Protein AF-C3XSK9-F1 (afdb_monomer)

InterPro domains:
  IPR001258 NHL repeat [PF01436] (42-67)
  IPR001258 NHL repeat [PS51125] (1-25)
  IPR001258 NHL repeat [PS51125] (29-72)
  IPR011042 Six-bladed beta-propeller, TolB-like [G3DSA:2.120.10.30] (1-115)
  IPR050952 Tripartite Motif and NHL Repeat Containing E3 Ligases [PTHR24104] (4-106)

Structure (mmCIF, N/CA/C/O backbone):
data_AF-C3XSK9-F1
#
_entry.id   AF-C3XSK9-F1
#
loop_
_atom_site.group_PDB
_atom_site.id
_atom_site.type_symbol
_atom_site.label_atom_id
_atom_site.label_alt_id
_atom_site.label_comp_id
_atom_site.label_asym_id
_atom_site.label_entity_id
_atom_site.label_seq_id
_atom_site.pdbx_PDB_ins_code
_atom_site.Cartn_x
_atom_site.Cartn_y
_atom_site.Cartn_z
_atom_site.occupancy
_atom_site.B_iso_or_equiv
_atom_site.auth_seq_id
_atom_site.auth_comp_id
_atom_site.auth_asym_id
_atom_site.auth_atom_id
_atom_site.pdbx_PDB_model_num
ATOM 1 N N . VAL A 1 1 ? -8.599 4.812 -1.682 1.00 94.75 1 VAL A N 1
ATOM 2 C CA . VAL A 1 1 ? -9.180 4.858 -0.316 1.00 94.75 1 VAL A CA 1
ATOM 3 C C . VAL A 1 1 ? -9.719 3.478 0.003 1.00 94.75 1 VAL A C 1
ATOM 5 O O . VAL A 1 1 ? -10.195 2.828 -0.916 1.00 94.75 1 VAL A O 1
ATOM 8 N N . SER A 1 2 ? -9.626 3.028 1.250 1.00 96.25 2 SER A N 1
ATOM 9 C CA . SER A 1 2 ? -10.206 1.763 1.722 1.00 96.25 2 SER A CA 1
ATOM 10 C C . SER A 1 2 ? -10.726 1.941 3.142 1.00 96.25 2 SER A C 1
ATOM 12 O O . SER A 1 2 ? -10.288 2.854 3.838 1.00 96.25 2 SER A O 1
ATOM 14 N N . SER A 1 3 ? -11.611 1.059 3.591 1.00 95.31 3 SER A N 1
ATOM 15 C CA . SER A 1 3 ? -12.042 0.985 4.987 1.00 95.31 3 SER A CA 1
ATOM 16 C C . SER A 1 3 ? -12.094 -0.459 5.476 1.00 95.31 3 SER A C 1
ATOM 18 O O . SER A 1 3 ? -12.137 -1.379 4.660 1.00 95.31 3 SER A O 1
ATOM 20 N N . ASP A 1 4 ? -12.100 -0.659 6.791 1.00 92.44 4 ASP A N 1
ATOM 21 C CA . ASP A 1 4 ? -12.345 -1.964 7.413 1.00 92.44 4 ASP A CA 1
ATOM 22 C C . ASP A 1 4 ? -13.612 -1.970 8.289 1.00 92.44 4 ASP A C 1
ATOM 24 O O . ASP A 1 4 ? -14.270 -0.945 8.475 1.00 92.44 4 ASP A O 1
ATOM 28 N N . ALA A 1 5 ? -13.967 -3.140 8.831 1.00 90.44 5 ALA A N 1
ATOM 29 C CA . ALA A 1 5 ? -15.160 -3.322 9.662 1.00 90.44 5 ALA A CA 1
ATOM 30 C C . ALA A 1 5 ? -15.096 -2.598 11.021 1.00 90.44 5 ALA A C 1
ATOM 32 O O . ALA A 1 5 ? -16.126 -2.442 11.671 1.00 90.44 5 ALA A O 1
ATOM 33 N N . SER A 1 6 ? -13.910 -2.151 11.452 1.00 91.88 6 SER A N 1
ATOM 34 C CA . SER A 1 6 ? -13.739 -1.361 12.678 1.00 91.88 6 SER A CA 1
ATOM 35 C C . SER A 1 6 ? -13.977 0.137 12.460 1.00 91.88 6 SER A C 1
ATOM 37 O O . SER A 1 6 ? -13.940 0.905 13.416 1.00 91.88 6 SER A O 1
ATOM 39 N N . GLY A 1 7 ? -14.226 0.558 11.214 1.00 93.19 7 GLY A N 1
ATOM 40 C CA . GLY A 1 7 ? -14.428 1.961 10.857 1.00 93.19 7 GLY A CA 1
ATOM 41 C C . GLY A 1 7 ? -13.131 2.720 10.585 1.00 93.19 7 GLY A C 1
ATOM 42 O O . GLY A 1 7 ? -13.174 3.936 10.414 1.00 93.19 7 GLY A O 1
ATOM 43 N N . ARG A 1 8 ? -11.978 2.038 10.504 1.00 95.69 8 ARG A N 1
ATOM 44 C CA . ARG A 1 8 ? -10.729 2.678 10.072 1.00 95.69 8 ARG A CA 1
ATOM 45 C C . ARG A 1 8 ? -10.780 2.963 8.576 1.00 95.69 8 ARG A C 1
ATOM 47 O O . ARG A 1 8 ? -11.194 2.111 7.792 1.00 95.69 8 ARG A O 1
ATOM 54 N N . ILE A 1 9 ? -10.308 4.141 8.180 1.00 97.62 9 ILE A N 1
ATOM 55 C CA . ILE A 1 9 ? -10.289 4.636 6.800 1.00 97.62 9 ILE A CA 1
ATOM 56 C C . ILE A 1 9 ? -8.837 4.878 6.382 1.00 97.62 9 ILE A C 1
ATOM 58 O O . ILE A 1 9 ? -8.133 5.672 6.998 1.00 97.62 9 ILE A O 1
ATOM 62 N N . LEU A 1 10 ? -8.388 4.229 5.309 1.00 98.06 10 LEU A N 1
ATOM 63 C CA . LEU A 1 10 ? -7.070 4.414 4.703 1.00 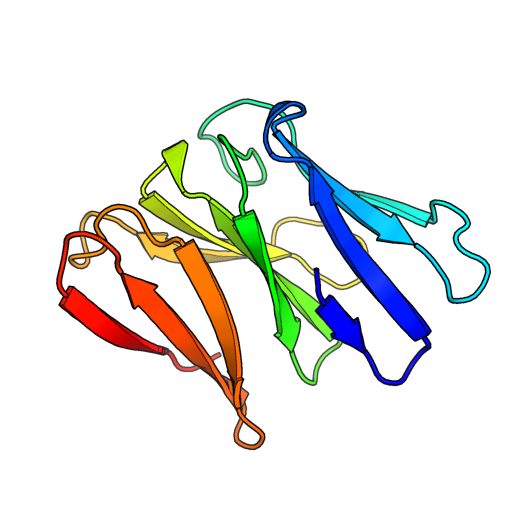98.06 10 LEU A CA 1
ATOM 64 C C . LEU A 1 10 ? -7.177 5.332 3.489 1.00 98.06 10 LEU A C 1
ATOM 66 O O . LEU A 1 10 ? -7.859 5.018 2.510 1.00 98.06 10 LEU A O 1
ATOM 70 N N . VAL A 1 11 ? -6.427 6.427 3.502 1.00 98.06 11 VAL A N 1
ATOM 71 C CA . VAL A 1 11 ? -6.331 7.375 2.391 1.00 98.06 11 VAL A CA 1
ATOM 72 C C . VAL A 1 11 ? -4.891 7.471 1.919 1.00 98.06 11 VAL A C 1
ATOM 74 O O . VAL A 1 11 ? -4.015 7.945 2.636 1.00 98.06 11 VAL A O 1
ATOM 77 N N . SER A 1 12 ? -4.648 7.045 0.684 1.00 97.69 12 SER A N 1
ATOM 78 C CA . SER A 1 12 ? -3.409 7.316 -0.038 1.00 97.69 12 SER A CA 1
ATOM 79 C C . SER A 1 12 ? -3.299 8.808 -0.349 1.00 97.69 12 SER A C 1
ATOM 81 O O . SER A 1 12 ? -4.143 9.365 -1.053 1.00 97.69 12 SER A O 1
ATOM 83 N N . ASP A 1 13 ? -2.248 9.447 0.142 1.00 97.62 13 ASP A N 1
ATOM 84 C CA . ASP A 1 13 ? -1.926 10.838 -0.141 1.00 97.62 13 ASP A CA 1
ATOM 85 C C . ASP A 1 13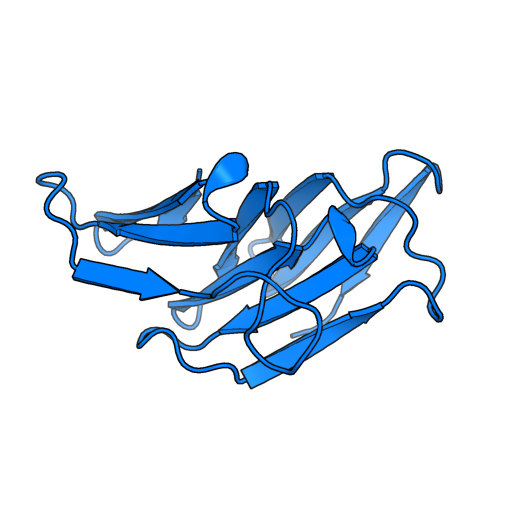 ? -0.723 10.869 -1.091 1.00 97.62 13 ASP A C 1
ATOM 87 O O . ASP A 1 13 ? 0.444 10.869 -0.684 1.00 97.62 13 ASP A O 1
ATOM 91 N N . LEU A 1 14 ? -1.041 10.789 -2.386 1.00 96.44 14 LEU A N 1
ATOM 92 C CA . LEU A 1 14 ? -0.091 10.507 -3.460 1.00 96.44 14 LEU A CA 1
ATOM 93 C C . LEU A 1 14 ? 1.078 11.496 -3.480 1.00 96.44 14 LEU A C 1
ATOM 95 O O . LEU A 1 14 ? 2.236 11.078 -3.498 1.00 96.44 14 LEU A O 1
ATOM 99 N N . SER A 1 15 ? 0.788 12.796 -3.443 1.00 96.06 15 SER A N 1
ATOM 100 C CA . SER A 1 15 ? 1.811 13.847 -3.523 1.00 96.06 15 SER A CA 1
ATOM 101 C C . SER A 1 15 ? 2.598 14.014 -2.224 1.00 96.06 15 SER A C 1
ATOM 103 O O . SER A 1 15 ? 3.714 14.519 -2.252 1.00 96.06 15 SER A O 1
ATOM 105 N N . ASN A 1 16 ? 2.046 13.572 -1.090 1.00 97.81 16 ASN A N 1
ATOM 106 C CA . ASN A 1 16 ? 2.741 13.594 0.199 1.00 97.81 16 ASN A CA 1
ATOM 107 C C . ASN A 1 16 ? 3.494 12.291 0.499 1.00 97.81 16 ASN A C 1
ATOM 109 O O . ASN A 1 16 ? 4.080 12.163 1.578 1.00 97.81 16 ASN A O 1
ATOM 113 N N . HIS A 1 17 ? 3.502 11.339 -0.443 1.00 98.19 17 HIS A N 1
ATOM 114 C CA . HIS A 1 17 ? 4.227 10.075 -0.336 1.00 98.19 17 HIS A CA 1
ATOM 115 C C . HIS A 1 17 ? 3.871 9.293 0.937 1.00 98.19 17 HIS A C 1
ATOM 117 O O . HIS A 1 17 ? 4.744 8.722 1.594 1.00 98.19 17 HIS A O 1
ATOM 123 N N . CYS A 1 18 ? 2.593 9.310 1.324 1.00 98.50 18 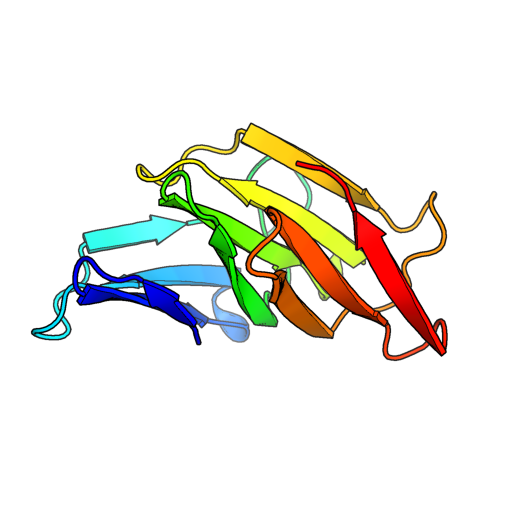CYS A N 1
ATOM 124 C CA . CYS A 1 18 ? 2.144 8.670 2.555 1.00 98.50 18 CYS A CA 1
ATOM 125 C C . CYS A 1 18 ? 0.728 8.100 2.449 1.00 98.50 18 CYS A C 1
ATOM 127 O O . CYS A 1 18 ? -0.026 8.413 1.530 1.00 98.50 18 CYS A O 1
ATOM 129 N N . VAL A 1 19 ? 0.351 7.287 3.431 1.00 98.56 19 VAL A N 1
ATOM 130 C CA . VAL A 1 19 ? -1.032 6.864 3.678 1.00 98.56 19 VAL A CA 1
ATOM 131 C C . VAL A 1 19 ? -1.467 7.427 5.026 1.00 98.56 19 VAL A C 1
ATOM 133 O O . VAL A 1 19 ? -0.724 7.357 6.003 1.00 98.56 19 VAL A O 1
ATOM 136 N N . LYS A 1 20 ? -2.656 8.017 5.080 1.00 98.38 20 LYS A N 1
ATOM 137 C CA . LYS A 1 20 ? -3.305 8.493 6.303 1.00 98.38 20 LYS A CA 1
ATOM 138 C C . LYS A 1 20 ? -4.329 7.458 6.742 1.00 98.38 20 LYS A C 1
ATOM 140 O O . LYS A 1 20 ? -5.127 7.018 5.919 1.00 98.38 20 LYS A O 1
ATOM 145 N N . VAL A 1 21 ? -4.310 7.090 8.016 1.00 98.06 21 VAL A N 1
ATOM 146 C CA . VAL A 1 21 ? -5.331 6.235 8.624 1.00 98.06 21 VAL A CA 1
ATOM 147 C C . VAL A 1 21 ? -6.164 7.096 9.556 1.00 98.06 21 VAL A C 1
ATOM 149 O O . VAL A 1 21 ? -5.616 7.792 10.412 1.00 98.06 21 VAL A O 1
ATOM 152 N N . MET A 1 22 ? -7.474 7.070 9.364 1.00 98.19 22 MET A N 1
ATOM 153 C CA . MET A 1 22 ? -8.446 7.850 10.122 1.00 98.19 22 MET A CA 1
ATOM 154 C C . MET A 1 22 ? -9.463 6.929 10.791 1.00 98.19 22 MET A C 1
ATOM 156 O O . MET A 1 22 ? -9.617 5.782 10.371 1.00 98.19 22 MET A O 1
ATOM 160 N N . ASP A 1 23 ? -10.135 7.421 11.824 1.00 96.56 23 ASP A N 1
ATOM 161 C CA . ASP A 1 23 ? -11.327 6.774 12.379 1.00 96.56 23 ASP A CA 1
ATOM 162 C C . ASP A 1 23 ? -12.604 7.167 11.610 1.00 96.56 23 ASP A C 1
ATOM 164 O O . ASP A 1 23 ? -12.557 7.910 10.623 1.00 96.56 23 ASP A O 1
ATOM 168 N N . SER A 1 24 ? -13.751 6.652 12.057 1.00 95.19 24 SER A N 1
ATOM 169 C CA . SER A 1 24 ? -15.064 6.911 11.455 1.00 95.19 24 SER A CA 1
ATOM 170 C C . SER A 1 24 ? -15.535 8.360 11.585 1.00 95.19 24 SER A C 1
ATOM 172 O O . SER A 1 24 ? -16.420 8.773 10.839 1.00 95.19 24 SER A O 1
ATOM 174 N N . ASP A 1 25 ? -14.932 9.126 12.495 1.00 96.56 25 ASP A N 1
ATOM 175 C CA . ASP A 1 25 ? -15.198 10.550 12.702 1.00 96.56 25 ASP A CA 1
ATOM 176 C C . ASP A 1 25 ? -14.203 11.431 11.919 1.00 96.56 25 ASP A C 1
ATOM 178 O O . ASP A 1 25 ? -14.174 12.651 12.082 1.00 96.56 25 ASP A O 1
ATOM 182 N N . TYR A 1 26 ? -13.408 10.821 11.029 1.00 94.94 26 TYR A N 1
ATOM 183 C CA . TYR A 1 26 ? -12.387 11.453 10.190 1.00 94.94 26 TYR A CA 1
ATOM 184 C C . TYR A 1 26 ? -11.203 12.056 10.960 1.00 94.94 26 TYR A C 1
ATOM 186 O O . TYR A 1 26 ? -10.445 12.855 10.398 1.00 94.94 26 TYR A O 1
ATOM 194 N N . ASN A 1 27 ? -10.979 11.659 12.216 1.00 97.50 27 ASN A N 1
ATOM 195 C CA . ASN A 1 27 ? -9.783 12.079 12.939 1.00 97.50 27 ASN A CA 1
ATOM 196 C C . ASN A 1 27 ? -8.575 11.265 12.473 1.00 97.50 27 ASN A C 1
ATOM 198 O O . ASN A 1 27 ? -8.645 10.044 12.324 1.00 97.50 27 ASN A O 1
ATOM 202 N N . LEU A 1 28 ? -7.439 11.936 12.263 1.00 97.69 28 LEU A N 1
ATOM 203 C CA . LEU A 1 28 ? -6.187 11.280 11.887 1.00 97.69 28 LEU A CA 1
ATOM 204 C C . LEU A 1 28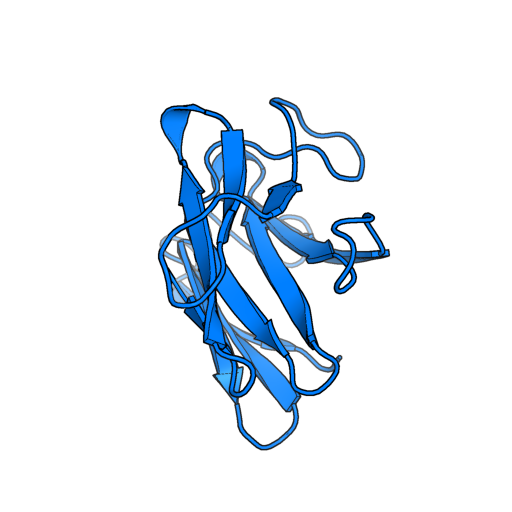 ? -5.626 10.485 13.071 1.00 97.69 28 LEU A C 1
ATOM 206 O O . LEU A 1 28 ? -5.252 11.065 14.085 1.00 97.69 28 LEU A O 1
ATOM 210 N N . GLN A 1 29 ? -5.498 9.173 12.889 1.00 97.44 29 GLN A N 1
ATOM 211 C CA . GLN A 1 29 ? -4.949 8.255 13.884 1.00 97.44 29 GLN A CA 1
ATOM 212 C C . GLN A 1 29 ? -3.449 8.027 13.664 1.00 97.44 29 GLN A C 1
ATOM 214 O O . GLN A 1 29 ? -2.659 8.115 14.601 1.00 97.44 29 GLN A O 1
ATOM 219 N N . LEU A 1 30 ? -3.027 7.771 12.418 1.00 96.06 30 LEU A N 1
ATOM 220 C CA . LEU A 1 30 ? -1.607 7.603 12.082 1.00 96.06 30 LEU A CA 1
ATOM 221 C C . LEU A 1 30 ? -1.293 7.937 10.616 1.00 96.06 30 LEU A C 1
ATOM 223 O O . LEU A 1 30 ? -2.165 7.946 9.743 1.00 96.06 30 LEU A O 1
ATOM 227 N N . LYS A 1 31 ? -0.011 8.204 10.348 1.00 98.06 31 LYS A N 1
ATOM 228 C CA . LYS A 1 31 ? 0.554 8.426 9.010 1.00 98.06 31 LYS A CA 1
ATOM 229 C C . LYS A 1 31 ? 1.616 7.365 8.731 1.00 98.06 31 LYS A C 1
ATOM 231 O O . LYS A 1 31 ? 2.566 7.231 9.493 1.00 98.06 31 LYS A O 1
ATOM 236 N N . ILE A 1 32 ? 1.482 6.675 7.605 1.00 97.94 32 ILE A N 1
ATOM 237 C CA . ILE A 1 32 ? 2.405 5.639 7.140 1.00 97.94 32 ILE A CA 1
ATOM 238 C C . ILE A 1 32 ? 3.224 6.180 5.980 1.00 97.94 32 ILE A C 1
ATOM 240 O O . ILE A 1 32 ? 2.678 6.731 5.022 1.00 97.94 32 ILE A O 1
ATOM 244 N N . GLY A 1 33 ? 4.530 5.952 6.040 1.00 97.06 33 GLY A N 1
ATOM 245 C CA . GLY A 1 33 ? 5.443 6.241 4.949 1.00 97.06 33 GLY A CA 1
ATOM 246 C C . GLY A 1 33 ? 5.955 7.678 4.899 1.00 97.06 33 GLY A C 1
ATOM 247 O O . GLY A 1 33 ? 5.399 8.630 5.452 1.00 97.06 33 GLY A O 1
ATOM 248 N N . SER A 1 34 ? 7.088 7.789 4.222 1.00 97.75 34 SER A N 1
ATOM 249 C CA . SER A 1 34 ? 7.766 9.023 3.840 1.00 97.75 34 SER A CA 1
ATOM 250 C C . SER A 1 34 ? 8.365 8.820 2.455 1.00 97.75 34 SER A C 1
ATOM 252 O O . SER A 1 34 ? 8.537 7.677 2.023 1.00 97.75 34 SER A O 1
ATOM 254 N N . GLN A 1 35 ? 8.696 9.911 1.769 1.00 98.56 35 GLN A N 1
ATOM 255 C CA . GLN A 1 35 ? 9.266 9.831 0.432 1.00 98.56 35 GLN A CA 1
ATOM 256 C C . GLN A 1 35 ? 10.558 9.001 0.412 1.00 98.56 35 GLN A C 1
ATOM 258 O O . GLN A 1 35 ? 11.483 9.244 1.189 1.00 98.56 35 GLN A O 1
ATOM 263 N N . GLY A 1 36 ? 10.631 8.042 -0.510 1.00 98.38 36 GLY A N 1
ATOM 264 C CA . GLY A 1 36 ? 11.845 7.282 -0.786 1.00 98.38 36 GLY A CA 1
ATOM 265 C C . GLY A 1 36 ? 11.560 5.862 -1.257 1.00 98.38 36 GLY A C 1
ATOM 266 O O . GLY A 1 36 ? 10.450 5.533 -1.666 1.00 98.38 36 GLY A O 1
ATOM 267 N N . SER A 1 37 ? 12.588 5.020 -1.210 1.00 98.00 37 SER A N 1
ATOM 268 C CA . SER A 1 37 ? 12.554 3.645 -1.725 1.00 98.00 37 SER A CA 1
ATOM 269 C C . SER A 1 37 ? 13.044 2.598 -0.722 1.00 98.00 37 SER A C 1
ATOM 271 O O . SER A 1 37 ? 13.050 1.404 -1.026 1.00 98.00 37 SER A O 1
ATOM 273 N N . ARG A 1 38 ? 13.416 2.998 0.501 1.00 98.12 38 ARG A N 1
ATOM 274 C CA . ARG A 1 38 ? 13.788 2.055 1.568 1.00 98.12 38 ARG A CA 1
ATOM 275 C C . ARG A 1 38 ? 12.557 1.322 2.118 1.00 98.12 38 ARG A C 1
ATOM 277 O O . ARG A 1 38 ? 11.422 1.602 1.723 1.00 98.12 38 ARG A O 1
ATOM 284 N N . ALA A 1 39 ? 12.790 0.367 3.017 1.00 97.19 39 ALA A N 1
ATOM 285 C CA . ALA A 1 39 ? 11.734 -0.325 3.753 1.00 97.19 39 ALA A CA 1
ATOM 286 C C . ALA A 1 39 ? 10.817 0.686 4.461 1.00 97.19 39 ALA A C 1
ATOM 288 O O . ALA A 1 39 ? 11.295 1.624 5.098 1.00 97.19 39 ALA A O 1
ATOM 289 N N . GLY A 1 40 ? 9.506 0.529 4.285 1.00 96.75 40 GLY A N 1
ATOM 290 C CA . GLY A 1 40 ? 8.492 1.430 4.838 1.00 96.75 40 GLY A CA 1
ATOM 291 C C . GLY A 1 40 ? 8.395 2.824 4.201 1.00 96.75 40 GLY A C 1
ATOM 292 O O . GLY A 1 40 ? 7.461 3.555 4.518 1.00 96.75 40 GLY A O 1
ATOM 293 N N . GLN A 1 41 ? 9.302 3.208 3.295 1.00 98.62 41 GLN A N 1
ATOM 294 C CA . GLN A 1 41 ? 9.163 4.433 2.500 1.00 98.62 41 GLN A CA 1
ATOM 295 C C . GLN A 1 41 ? 8.241 4.203 1.300 1.00 98.62 41 GLN A C 1
ATOM 297 O O . GLN A 1 41 ? 8.112 3.081 0.812 1.00 98.62 41 GLN A O 1
ATOM 302 N N . LEU A 1 42 ? 7.612 5.269 0.816 1.00 98.62 42 LEU A N 1
ATOM 303 C CA . LEU A 1 42 ? 6.661 5.235 -0.289 1.00 98.62 42 LEU A CA 1
ATOM 304 C C . LEU A 1 42 ? 7.041 6.271 -1.347 1.00 98.62 42 LEU A C 1
ATOM 306 O O . LEU A 1 42 ? 7.628 7.311 -1.046 1.00 98.62 42 LEU A O 1
ATOM 310 N N . GLN A 1 43 ? 6.661 6.012 -2.595 1.00 98.31 43 GLN A N 1
ATOM 311 C CA . GLN A 1 43 ? 6.802 6.947 -3.699 1.00 98.31 43 GLN A CA 1
ATOM 312 C C . GLN A 1 43 ? 5.506 6.974 -4.514 1.00 98.31 43 GLN A C 1
ATOM 314 O O . GLN A 1 43 ? 5.214 6.050 -5.265 1.00 98.31 43 GLN A O 1
ATOM 319 N N . TYR A 1 44 ? 4.733 8.058 -4.399 1.00 97.62 44 TYR A N 1
ATOM 320 C CA . TYR A 1 44 ? 3.439 8.209 -5.074 1.00 97.62 44 TYR A CA 1
ATOM 321 C C . TYR A 1 44 ? 2.468 7.040 -4.804 1.00 97.62 44 TYR A C 1
ATOM 323 O O . TYR A 1 44 ? 2.064 6.366 -5.752 1.00 97.62 44 TYR A O 1
ATOM 331 N N . PRO A 1 45 ? 2.110 6.750 -3.537 1.00 98.06 45 PRO A N 1
ATOM 332 C CA . PRO A 1 45 ? 1.178 5.670 -3.234 1.00 98.06 45 PRO A CA 1
ATOM 333 C C . PRO A 1 45 ? -0.222 5.963 -3.795 1.00 98.06 45 PRO A C 1
ATOM 335 O O . PRO A 1 45 ? -0.650 7.118 -3.829 1.00 98.06 45 PRO A O 1
ATOM 338 N N . CYS A 1 46 ? -0.949 4.922 -4.205 1.00 95.62 46 CYS A N 1
ATOM 339 C CA . CYS A 1 46 ? -2.280 5.047 -4.819 1.00 95.62 46 CYS A CA 1
ATOM 340 C C . CYS A 1 46 ? -3.278 4.008 -4.283 1.00 95.62 46 CYS A C 1
ATOM 342 O O . CYS A 1 46 ? -4.111 4.335 -3.442 1.00 95.62 46 CYS A O 1
ATOM 344 N N . GLY A 1 47 ? -3.200 2.758 -4.733 1.00 96.94 47 GLY A N 1
ATOM 345 C CA . GLY A 1 47 ? -4.034 1.665 -4.240 1.00 96.94 47 GLY A CA 1
ATOM 346 C C . GLY A 1 47 ? -3.763 1.356 -2.773 1.00 96.94 47 GLY A C 1
ATOM 347 O O . GLY A 1 47 ? -2.607 1.237 -2.362 1.00 96.94 47 GLY A O 1
ATOM 348 N N . VAL A 1 48 ? -4.825 1.197 -1.986 1.00 98.06 48 VAL A N 1
ATOM 349 C CA . VAL A 1 48 ? -4.741 0.771 -0.584 1.00 98.06 48 VAL A CA 1
ATOM 350 C C . VAL A 1 48 ? -5.858 -0.213 -0.269 1.00 98.06 48 VAL A C 1
ATOM 352 O O . VAL A 1 48 ? -6.974 -0.026 -0.739 1.00 98.06 48 VAL A O 1
ATOM 355 N N . ALA A 1 49 ? -5.574 -1.214 0.559 1.00 97.25 49 ALA A N 1
ATOM 356 C CA . ALA A 1 49 ? -6.567 -2.147 1.086 1.00 97.25 49 ALA A CA 1
ATOM 357 C C . ALA A 1 49 ? -6.230 -2.548 2.527 1.00 97.25 49 ALA A C 1
ATOM 359 O O . ALA A 1 49 ? -5.095 -2.375 2.977 1.00 97.25 49 ALA A O 1
ATOM 360 N N . VAL A 1 50 ? -7.210 -3.099 3.241 1.00 96.62 50 VAL A N 1
ATOM 361 C CA . VAL A 1 50 ? -7.014 -3.703 4.565 1.00 96.62 50 VAL A CA 1
ATOM 362 C C . VAL A 1 50 ? -7.288 -5.197 4.455 1.00 96.62 50 VAL A C 1
ATOM 364 O O . VAL A 1 50 ? -8.306 -5.598 3.888 1.00 96.62 50 VAL A O 1
ATOM 367 N N . ASP A 1 51 ? -6.373 -6.028 4.949 1.00 94.31 51 ASP A N 1
ATOM 368 C CA . ASP A 1 51 ? -6.590 -7.472 4.996 1.00 94.31 51 ASP A CA 1
ATOM 369 C C . ASP A 1 51 ? -7.431 -7.892 6.216 1.00 94.31 51 ASP A C 1
ATOM 371 O O . ASP A 1 51 ? -7.813 -7.082 7.060 1.00 94.31 51 ASP A O 1
ATOM 375 N N . HIS A 1 52 ? -7.750 -9.182 6.317 1.00 92.31 52 HIS A N 1
ATOM 376 C CA . HIS A 1 52 ? -8.627 -9.696 7.378 1.00 92.31 52 HIS A CA 1
ATOM 377 C C . HIS A 1 52 ? -7.952 -9.727 8.759 1.00 92.31 52 HIS A C 1
ATOM 379 O O . HIS A 1 52 ? -8.631 -9.907 9.765 1.00 92.31 52 HIS A O 1
ATOM 385 N N . GLN A 1 53 ? -6.629 -9.549 8.812 1.00 92.88 53 GLN A N 1
ATOM 386 C CA . GLN A 1 53 ? -5.854 -9.416 10.046 1.00 92.88 53 GLN A CA 1
ATOM 387 C C . GLN A 1 53 ? -5.673 -7.941 10.443 1.00 92.88 53 GLN A C 1
ATOM 389 O O . GLN A 1 53 ? -5.071 -7.646 11.472 1.00 92.88 53 GLN A O 1
ATOM 394 N N . GLY A 1 54 ? -6.206 -7.006 9.649 1.00 94.94 54 GLY A N 1
ATOM 395 C CA . GLY A 1 54 ? -6.093 -5.574 9.889 1.00 94.94 54 GLY A CA 1
ATOM 396 C C . GLY A 1 54 ? -4.780 -4.963 9.400 1.00 94.94 54 GLY A C 1
ATOM 397 O O . GLY A 1 54 ? -4.523 -3.804 9.742 1.00 94.94 54 GLY A O 1
ATOM 398 N N . ASN A 1 55 ? -3.981 -5.700 8.617 1.00 96.94 55 ASN A N 1
ATOM 399 C CA . ASN A 1 55 ? -2.782 -5.181 7.965 1.00 96.94 55 ASN A CA 1
ATOM 400 C C . ASN A 1 55 ? -3.164 -4.283 6.789 1.00 96.94 55 ASN A C 1
ATOM 402 O O . ASN A 1 55 ? -4.154 -4.506 6.089 1.00 96.94 55 ASN A O 1
ATOM 406 N N . PHE A 1 56 ? -2.326 -3.292 6.529 1.00 97.69 56 PHE A N 1
ATOM 407 C CA . PHE A 1 56 ? -2.495 -2.337 5.450 1.00 97.69 56 PHE A CA 1
ATOM 408 C C . PHE A 1 56 ? -1.665 -2.754 4.241 1.00 97.69 56 PHE A C 1
ATOM 410 O O . PHE A 1 56 ? -0.441 -2.873 4.316 1.00 97.69 56 PHE A O 1
ATOM 417 N N . ILE A 1 57 ? -2.331 -2.939 3.109 1.00 97.69 57 ILE A N 1
ATOM 418 C CA . ILE A 1 57 ? -1.705 -3.243 1.827 1.00 97.69 57 ILE A CA 1
ATOM 419 C C . ILE A 1 57 ? -1.625 -1.947 1.036 1.00 97.69 57 ILE A C 1
ATOM 421 O O . ILE A 1 57 ? -2.645 -1.301 0.810 1.00 97.69 57 ILE A O 1
ATOM 425 N N . VAL A 1 58 ? -0.421 -1.552 0.628 1.00 98.25 58 VAL A N 1
ATOM 426 C CA . VAL A 1 58 ? -0.178 -0.265 -0.031 1.00 98.25 58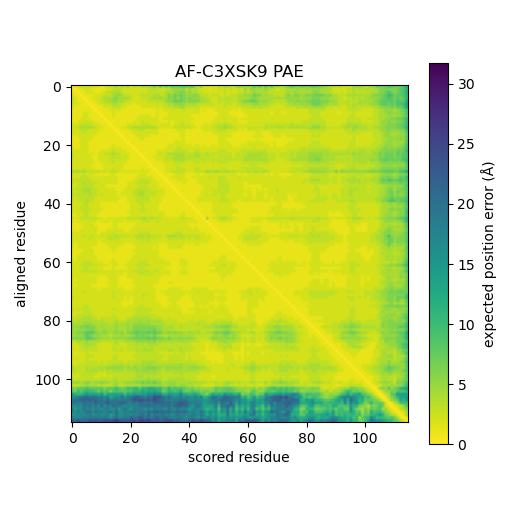 VAL A CA 1
ATOM 427 C C . VAL A 1 58 ? 0.536 -0.486 -1.353 1.00 98.25 58 VAL A C 1
ATOM 429 O O . VAL A 1 58 ? 1.630 -1.054 -1.403 1.00 98.25 58 VAL A O 1
ATOM 432 N N . VAL A 1 59 ? -0.070 0.008 -2.427 1.00 97.56 59 VAL A N 1
ATOM 433 C CA . VAL A 1 59 ? 0.557 0.109 -3.739 1.00 97.56 59 VAL A CA 1
ATOM 434 C C . VAL A 1 59 ? 1.492 1.310 -3.744 1.00 97.56 59 VAL A C 1
ATOM 436 O O . VAL A 1 59 ? 1.061 2.455 -3.624 1.00 97.56 59 VAL A O 1
ATOM 439 N N . ASP A 1 60 ? 2.780 1.041 -3.917 1.00 97.56 60 ASP A N 1
ATOM 440 C CA . ASP A 1 60 ? 3.833 2.036 -4.080 1.00 97.56 60 ASP A CA 1
ATOM 441 C C . ASP A 1 60 ? 4.156 2.155 -5.577 1.00 97.56 60 ASP A C 1
ATOM 443 O O . ASP A 1 60 ? 5.061 1.505 -6.114 1.00 97.56 60 ASP A O 1
ATOM 447 N N . HIS A 1 61 ? 3.330 2.937 -6.277 1.00 96.12 61 HIS A N 1
ATOM 448 C CA . HIS A 1 61 ? 3.342 3.025 -7.738 1.00 96.12 61 HIS A CA 1
ATOM 449 C C . HIS A 1 61 ? 4.671 3.558 -8.282 1.00 96.12 61 HIS A C 1
ATOM 451 O O . HIS A 1 61 ? 5.198 3.028 -9.263 1.00 96.12 61 HIS A O 1
ATOM 457 N N . GLY A 1 62 ? 5.249 4.573 -7.638 1.00 96.19 62 GLY A N 1
ATOM 458 C CA . GLY A 1 62 ? 6.506 5.180 -8.066 1.00 96.19 62 GLY A CA 1
ATOM 459 C C . GLY A 1 62 ? 7.697 4.231 -7.969 1.00 96.19 62 GLY A C 1
ATOM 460 O O . GLY A 1 62 ? 8.572 4.278 -8.832 1.00 96.19 62 GLY A O 1
ATOM 461 N N . ASN A 1 63 ? 7.696 3.326 -6.987 1.00 97.12 63 ASN A N 1
ATOM 462 C CA . ASN A 1 63 ? 8.720 2.287 -6.859 1.00 97.12 63 ASN A CA 1
ATOM 463 C C . ASN A 1 63 ? 8.326 0.950 -7.514 1.00 97.12 63 ASN A C 1
ATOM 465 O O . ASN A 1 63 ? 9.113 0.007 -7.473 1.00 97.12 63 ASN A O 1
ATOM 469 N N . SER A 1 64 ? 7.137 0.851 -8.123 1.00 95.56 64 SER A N 1
ATOM 470 C CA . SER A 1 64 ? 6.611 -0.383 -8.733 1.00 95.56 64 SER A CA 1
ATOM 471 C C . SER A 1 64 ? 6.684 -1.590 -7.790 1.00 95.56 64 SER A C 1
ATOM 473 O O . SER A 1 64 ? 7.278 -2.623 -8.106 1.00 95.56 64 SER A O 1
ATOM 475 N N . ARG A 1 65 ? 6.091 -1.446 -6.603 1.00 96.38 65 ARG A N 1
ATOM 476 C CA . ARG A 1 65 ? 6.018 -2.504 -5.586 1.00 96.38 65 ARG A CA 1
ATOM 477 C C . ARG A 1 65 ? 4.720 -2.426 -4.787 1.00 96.38 65 ARG A C 1
ATOM 479 O O . ARG A 1 65 ? 4.042 -1.401 -4.796 1.00 96.38 65 ARG A O 1
ATOM 486 N N . VAL A 1 66 ? 4.404 -3.496 -4.066 1.00 96.50 66 VAL A N 1
ATOM 487 C CA . VAL A 1 66 ? 3.327 -3.517 -3.066 1.00 96.50 66 VAL A CA 1
ATOM 488 C C . VAL A 1 66 ? 3.911 -3.879 -1.713 1.00 96.50 66 VAL A C 1
ATOM 490 O O . VAL A 1 66 ? 4.666 -4.845 -1.593 1.00 96.50 66 VAL A O 1
ATOM 493 N N . LEU A 1 67 ? 3.579 -3.085 -0.702 1.00 97.81 67 LEU A N 1
ATOM 494 C CA . LEU A 1 67 ? 4.072 -3.225 0.662 1.00 97.81 67 LEU A CA 1
ATOM 495 C C . LEU A 1 67 ? 2.932 -3.610 1.606 1.00 97.81 67 LEU A C 1
ATOM 497 O O . LEU A 1 67 ? 1.777 -3.253 1.375 1.00 97.81 67 LEU A O 1
ATOM 501 N N . MET A 1 68 ? 3.283 -4.301 2.684 1.00 98.00 68 MET A N 1
ATOM 502 C CA . MET A 1 68 ? 2.404 -4.607 3.806 1.00 98.00 68 MET A CA 1
ATOM 503 C C . MET A 1 68 ? 2.903 -3.882 5.055 1.00 98.00 68 MET A C 1
ATOM 505 O O . MET A 1 68 ? 4.097 -3.932 5.373 1.00 98.00 68 MET A O 1
ATOM 509 N N . PHE A 1 69 ? 1.979 -3.252 5.770 1.00 98.50 69 PHE A N 1
ATOM 510 C CA . PHE A 1 69 ? 2.192 -2.656 7.083 1.00 98.50 69 PHE A CA 1
ATOM 511 C C . PHE A 1 69 ? 1.233 -3.287 8.091 1.00 98.50 69 PHE A C 1
ATOM 513 O O . PHE A 1 69 ? 0.134 -3.683 7.712 1.00 98.50 69 PHE A O 1
ATOM 520 N N . ASP A 1 70 ? 1.627 -3.383 9.355 1.00 97.50 70 ASP A N 1
ATOM 521 C CA . ASP A 1 70 ? 0.729 -3.857 10.410 1.00 97.50 70 ASP A CA 1
ATOM 522 C C . ASP A 1 70 ? -0.325 -2.792 10.765 1.00 97.50 70 ASP A C 1
ATOM 524 O O . ASP A 1 70 ? -0.276 -1.651 10.295 1.00 97.50 70 ASP A O 1
ATOM 528 N N . SER A 1 71 ? -1.274 -3.149 11.631 1.00 96.25 71 SER A N 1
ATOM 529 C CA . SER A 1 71 ? -2.348 -2.254 12.080 1.00 96.25 71 SER A CA 1
ATOM 530 C C . SER A 1 71 ? -1.865 -0.990 12.805 1.00 96.25 71 SER A C 1
ATOM 532 O O . SER A 1 71 ? -2.646 -0.050 12.954 1.00 96.25 71 SER A O 1
ATOM 534 N N . SER A 1 72 ? -0.610 -0.975 13.260 1.00 96.69 72 SER A N 1
ATOM 535 C CA . SER A 1 72 ? 0.050 0.142 13.941 1.00 96.69 72 SER A CA 1
ATOM 536 C C . SER A 1 72 ? 0.882 1.002 12.978 1.00 9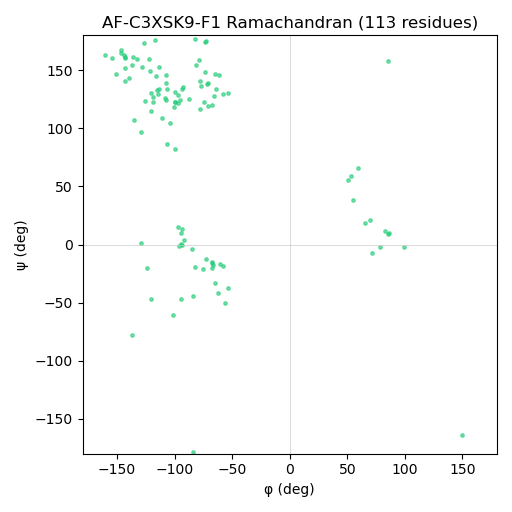6.69 72 SER A C 1
ATOM 538 O O . SER A 1 72 ? 1.461 2.005 13.389 1.00 96.69 72 SER A O 1
ATOM 540 N N . GLY A 1 73 ? 0.935 0.637 11.692 1.00 97.06 73 GLY A N 1
ATOM 541 C CA . GLY A 1 73 ? 1.670 1.352 10.653 1.00 97.06 73 GLY A CA 1
ATOM 542 C C . GLY A 1 73 ? 3.143 0.958 10.523 1.00 97.06 73 GLY A C 1
ATOM 543 O O . GLY A 1 73 ? 3.875 1.623 9.785 1.00 97.06 73 GLY A O 1
ATOM 544 N N . ASN A 1 74 ? 3.598 -0.106 11.190 1.00 98.06 74 ASN A N 1
ATOM 545 C CA . ASN A 1 74 ? 4.968 -0.591 11.039 1.00 98.06 74 ASN A CA 1
ATOM 546 C C . ASN A 1 74 ? 5.114 -1.376 9.740 1.00 98.06 74 ASN A C 1
ATOM 548 O O . ASN A 1 74 ? 4.240 -2.154 9.364 1.00 98.06 74 ASN A O 1
ATOM 552 N N . PHE A 1 75 ? 6.243 -1.205 9.055 1.00 98.38 75 PHE A N 1
ATOM 553 C CA . PHE A 1 75 ? 6.548 -1.990 7.864 1.00 98.38 75 PHE A CA 1
ATOM 554 C C . PHE A 1 75 ? 6.743 -3.468 8.221 1.00 98.38 75 PHE A C 1
ATOM 556 O O . PHE A 1 75 ? 7.567 -3.791 9.074 1.00 98.38 75 PHE A O 1
ATOM 563 N N . VAL A 1 76 ? 6.029 -4.351 7.520 1.00 98.19 76 VAL A N 1
ATOM 564 C CA . VAL A 1 76 ? 6.123 -5.806 7.703 1.00 98.19 76 VAL A CA 1
ATOM 565 C C . VAL A 1 76 ? 6.980 -6.420 6.604 1.00 98.19 76 VAL A C 1
ATOM 567 O O . VAL A 1 76 ? 8.010 -7.033 6.880 1.00 98.19 76 VAL A O 1
ATOM 570 N N . LYS A 1 77 ? 6.561 -6.272 5.341 1.00 96.31 77 LYS A N 1
ATOM 571 C CA . LYS A 1 77 ? 7.251 -6.869 4.190 1.00 96.31 77 LYS A CA 1
ATOM 572 C C . LYS A 1 77 ? 6.892 -6.193 2.872 1.00 96.31 77 LYS A C 1
ATOM 574 O O . LYS A 1 77 ? 5.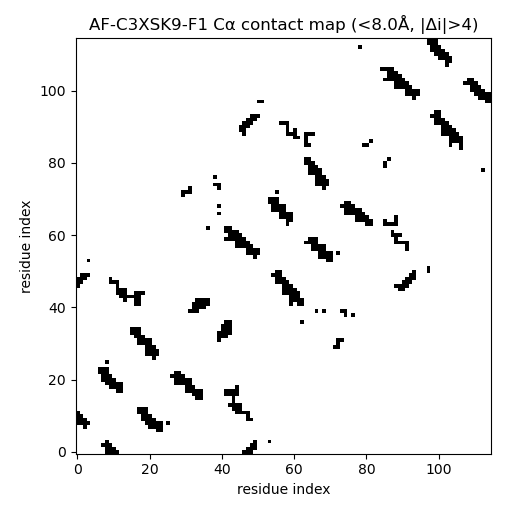866 -5.528 2.740 1.00 96.31 77 LYS A O 1
ATOM 579 N N . THR A 1 78 ? 7.723 -6.439 1.866 1.00 95.88 78 THR A N 1
ATOM 580 C CA . THR A 1 78 ? 7.373 -6.222 0.459 1.00 95.88 78 THR A CA 1
ATOM 581 C C . THR A 1 78 ? 6.691 -7.483 -0.062 1.00 95.88 78 THR A C 1
ATOM 583 O O . THR A 1 78 ? 7.252 -8.568 0.063 1.00 95.88 78 THR A O 1
ATOM 586 N N . ILE A 1 79 ? 5.486 -7.355 -0.617 1.00 93.81 79 ILE A N 1
ATOM 587 C CA . ILE A 1 79 ? 4.692 -8.492 -1.109 1.00 93.81 79 ILE A CA 1
ATOM 588 C C . ILE A 1 79 ? 5.116 -8.866 -2.531 1.00 93.81 79 ILE A C 1
ATOM 590 O O . ILE A 1 79 ? 5.282 -10.041 -2.843 1.00 93.81 79 ILE A O 1
ATOM 594 N N . VAL A 1 80 ? 5.288 -7.857 -3.389 1.00 92.38 80 VAL A N 1
ATOM 595 C CA . VAL A 1 80 ? 5.697 -8.034 -4.786 1.00 92.38 80 VAL A CA 1
ATOM 596 C C . VAL A 1 80 ? 6.468 -6.813 -5.290 1.00 92.38 80 VAL A C 1
ATOM 598 O O . VAL A 1 80 ? 6.191 -5.684 -4.872 1.00 92.38 80 VAL A O 1
ATOM 601 N N . THR A 1 81 ? 7.437 -7.029 -6.181 1.00 93.00 81 THR A N 1
ATOM 602 C CA . THR A 1 81 ? 8.269 -5.980 -6.795 1.00 93.00 81 THR A CA 1
ATOM 603 C C . THR A 1 81 ? 8.270 -6.037 -8.319 1.00 93.00 81 THR A C 1
ATOM 605 O O . THR A 1 81 ? 7.791 -6.984 -8.945 1.00 93.00 81 THR A O 1
ATOM 608 N N . ARG A 1 82 ? 8.890 -5.020 -8.923 1.00 90.81 82 ARG A N 1
ATOM 609 C CA . ARG A 1 82 ? 9.186 -4.950 -10.3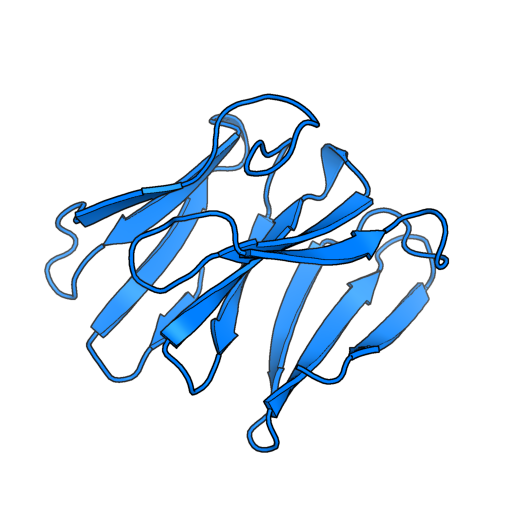54 1.00 90.81 82 ARG A CA 1
ATOM 610 C C . ARG A 1 82 ? 9.944 -6.159 -10.898 1.00 90.81 82 ARG A C 1
ATOM 612 O O . ARG A 1 82 ? 9.651 -6.593 -12.008 1.00 90.81 82 ARG A O 1
ATOM 619 N N . ASP A 1 83 ? 10.873 -6.719 -10.129 1.00 88.75 83 ASP A N 1
ATOM 620 C CA . ASP A 1 83 ? 11.673 -7.876 -10.562 1.00 88.75 83 ASP A CA 1
ATOM 621 C C . ASP A 1 83 ? 10.820 -9.145 -10.718 1.00 88.75 83 ASP A C 1
ATOM 623 O O . ASP A 1 83 ? 11.216 -10.092 -11.389 1.00 88.75 83 ASP A O 1
ATOM 627 N N . GLN A 1 84 ? 9.613 -9.140 -10.145 1.00 88.06 84 GLN A N 1
ATOM 628 C CA . GLN A 1 84 ? 8.605 -10.189 -10.287 1.00 88.06 84 GLN A CA 1
ATOM 629 C C . GLN A 1 84 ? 7.557 -9.857 -11.367 1.00 88.06 84 GLN A C 1
ATOM 631 O O . GLN A 1 84 ? 6.504 -10.487 -11.415 1.00 88.06 84 GLN A O 1
ATOM 636 N N . GLY A 1 85 ? 7.835 -8.876 -12.234 1.00 84.25 85 GLY A N 1
ATOM 637 C CA . GLY A 1 85 ? 7.010 -8.527 -13.395 1.00 84.25 85 GLY A CA 1
ATOM 638 C C . GLY A 1 85 ? 6.074 -7.334 -13.201 1.00 84.25 85 GLY A C 1
ATOM 639 O O . GLY A 1 85 ? 5.408 -6.936 -14.151 1.00 84.25 85 GLY A O 1
ATOM 640 N N . LEU A 1 86 ? 6.035 -6.728 -12.011 1.00 88.38 86 LEU A N 1
ATOM 641 C CA . LEU A 1 86 ? 5.105 -5.643 -11.709 1.00 88.38 86 LEU A CA 1
ATOM 642 C C . LEU A 1 86 ? 5.507 -4.312 -12.371 1.00 88.38 86 LEU A C 1
ATOM 644 O O . LEU A 1 86 ? 6.588 -3.785 -12.099 1.00 88.38 86 LEU A O 1
ATOM 648 N N . VAL A 1 87 ? 4.637 -3.703 -13.185 1.00 90.06 87 VAL A N 1
ATOM 649 C CA . VAL A 1 87 ? 4.967 -2.462 -13.918 1.00 90.06 87 VAL A CA 1
ATOM 650 C C . VAL A 1 87 ? 3.921 -1.357 -13.743 1.00 90.06 87 VAL A C 1
ATOM 652 O O . VAL A 1 87 ? 2.995 -1.212 -14.527 1.00 90.06 87 VAL A O 1
ATOM 655 N N . LYS A 1 88 ? 4.156 -0.427 -12.809 1.00 89.69 88 LYS A N 1
ATOM 656 C CA . LYS A 1 88 ? 3.188 0.639 -12.463 1.00 89.69 88 LYS A CA 1
ATOM 657 C C . LYS A 1 88 ? 1.847 0.068 -11.967 1.00 89.69 88 LYS A C 1
ATOM 659 O O . LYS A 1 88 ? 0.810 0.252 -12.612 1.00 89.69 88 LYS A O 1
ATOM 664 N N . PRO A 1 89 ? 1.857 -0.613 -10.810 1.00 93.06 89 PRO A N 1
ATOM 665 C CA . PRO A 1 89 ? 0.624 -1.019 -10.152 1.00 93.06 89 PRO A CA 1
ATOM 666 C C . PRO A 1 89 ? -0.204 0.214 -9.772 1.00 93.06 89 PRO A C 1
ATOM 668 O O . PRO A 1 89 ? 0.371 1.243 -9.419 1.00 93.06 89 PRO A O 1
ATOM 671 N N . ALA A 1 90 ? -1.530 0.117 -9.825 1.00 93.25 90 ALA A N 1
ATOM 672 C CA . ALA A 1 90 ? -2.413 1.252 -9.540 1.00 93.25 90 ALA A CA 1
ATOM 673 C C . ALA A 1 90 ? -3.374 1.023 -8.384 1.00 93.25 90 ALA A C 1
ATOM 675 O O . ALA A 1 90 ? -3.480 1.889 -7.521 1.00 93.25 90 ALA A O 1
ATOM 676 N N . ASP A 1 91 ? -4.052 -0.118 -8.353 1.00 93.56 91 ASP A N 1
ATOM 677 C CA . ASP A 1 91 ? -5.026 -0.419 -7.316 1.00 93.56 91 ASP A CA 1
ATOM 678 C C . ASP A 1 91 ? -4.832 -1.822 -6.745 1.00 93.56 91 ASP A C 1
ATOM 680 O O . ASP A 1 91 ? -4.188 -2.672 -7.369 1.00 93.56 91 ASP A O 1
ATOM 684 N N . VAL A 1 92 ? -5.362 -2.043 -5.543 1.00 95.44 92 VAL A N 1
ATOM 685 C CA . VAL A 1 92 ? -5.278 -3.306 -4.807 1.00 95.44 92 VAL A CA 1
ATOM 686 C C . VAL A 1 92 ? -6.571 -3.572 -4.041 1.00 95.44 92 VAL A C 1
ATOM 688 O O . VAL A 1 92 ? -7.145 -2.669 -3.446 1.00 95.44 92 VAL A O 1
ATOM 691 N N . ALA A 1 93 ? -7.004 -4.829 -4.008 1.00 94.69 93 ALA A N 1
ATOM 692 C CA . ALA A 1 93 ? -8.103 -5.295 -3.175 1.00 94.69 93 ALA A CA 1
ATOM 693 C C . ALA A 1 93 ? -7.756 -6.636 -2.517 1.00 94.69 93 ALA A C 1
ATOM 695 O O . ALA A 1 93 ? -6.951 -7.417 -3.029 1.00 94.69 93 ALA A O 1
ATOM 696 N N . VAL A 1 94 ? -8.384 -6.910 -1.376 1.00 93.81 94 VAL A N 1
ATOM 697 C CA . VAL A 1 94 ? -8.272 -8.192 -0.670 1.00 93.81 94 VAL A CA 1
ATOM 698 C C . VAL A 1 94 ? -9.580 -8.952 -0.848 1.00 93.81 94 VAL A C 1
ATOM 700 O O . VAL A 1 94 ? -10.656 -8.441 -0.546 1.00 93.81 94 VAL A O 1
ATOM 703 N N . LEU A 1 95 ? -9.494 -10.173 -1.368 1.00 92.25 95 LEU A N 1
ATOM 704 C CA . LEU A 1 95 ? -10.636 -11.060 -1.560 1.00 92.25 95 LEU A CA 1
ATOM 705 C C . LEU A 1 95 ? -11.038 -11.737 -0.236 1.00 92.25 95 LEU A C 1
ATOM 707 O O . LEU A 1 95 ? -10.184 -11.912 0.633 1.00 92.25 95 LEU A O 1
ATOM 711 N N . PRO A 1 96 ? -12.288 -12.227 -0.097 1.00 91.12 96 PRO A N 1
ATOM 712 C CA . PRO A 1 96 ? -12.756 -12.916 1.117 1.00 91.12 96 PRO A CA 1
ATOM 713 C C . PRO A 1 96 ? -11.947 -14.157 1.531 1.00 91.12 96 PRO A C 1
ATOM 715 O O . PRO A 1 96 ? -12.042 -14.632 2.655 1.00 91.12 96 PRO A O 1
ATOM 718 N N . ASN A 1 97 ? -11.168 -14.723 0.608 1.00 89.50 97 ASN A N 1
ATOM 719 C CA . ASN A 1 97 ? -10.281 -15.858 0.865 1.00 89.50 97 ASN A CA 1
ATOM 720 C C . ASN A 1 97 ? -8.843 -15.430 1.224 1.00 89.50 97 ASN A C 1
ATOM 722 O O . ASN A 1 97 ? -7.933 -16.253 1.162 1.00 89.50 97 ASN A O 1
ATOM 726 N N . GLY A 1 98 ? -8.624 -14.147 1.530 1.00 87.88 98 GLY A N 1
ATOM 727 C CA . GLY A 1 98 ? -7.325 -13.577 1.895 1.00 87.88 98 GLY A CA 1
ATOM 728 C C . GLY A 1 98 ? -6.379 -13.306 0.723 1.00 87.88 98 GLY A C 1
ATOM 729 O O . GLY A 1 98 ? -5.291 -12.774 0.929 1.00 87.88 98 GLY A O 1
ATOM 730 N N . LYS A 1 99 ? -6.763 -13.641 -0.515 1.00 89.06 99 LYS A N 1
ATOM 731 C CA . LYS A 1 99 ? -5.933 -13.355 -1.689 1.00 89.06 99 LYS A CA 1
ATOM 732 C C . LYS A 1 99 ? -5.913 -11.864 -1.998 1.00 89.06 99 LYS A C 1
ATOM 734 O O . LYS A 1 99 ? -6.952 -11.208 -1.980 1.00 89.06 99 LYS A O 1
ATOM 739 N N . ILE A 1 100 ? -4.742 -11.358 -2.362 1.00 91.38 100 ILE A N 1
ATOM 740 C CA . ILE A 1 100 ? -4.564 -9.969 -2.789 1.00 91.38 100 ILE A CA 1
ATOM 741 C C . ILE A 1 100 ? -4.641 -9.926 -4.310 1.00 91.38 100 ILE A C 1
ATOM 743 O O . ILE A 1 100 ? -3.874 -10.624 -4.973 1.00 91.38 100 ILE A O 1
ATOM 747 N N . VAL A 1 101 ? -5.549 -9.111 -4.841 1.00 91.75 101 VAL A N 1
ATOM 748 C CA . VAL A 1 101 ? -5.646 -8.783 -6.266 1.00 91.75 101 VAL A CA 1
ATOM 749 C C . VAL A 1 101 ? -5.176 -7.361 -6.494 1.00 91.75 101 VAL A C 1
ATOM 751 O O . VAL A 1 101 ? -5.495 -6.472 -5.714 1.00 91.75 101 VAL A O 1
ATOM 754 N N . LEU A 1 102 ? -4.420 -7.127 -7.558 1.00 91.25 102 LEU A N 1
ATOM 755 C CA . LEU A 1 102 ? -3.934 -5.791 -7.896 1.00 91.25 102 LEU A CA 1
ATOM 756 C C . LEU A 1 102 ? -3.921 -5.581 -9.405 1.00 91.25 102 LEU A C 1
ATOM 758 O O . LEU A 1 102 ? -3.762 -6.536 -10.166 1.00 91.25 102 LEU A O 1
ATOM 762 N N . THR A 1 103 ? -4.073 -4.330 -9.829 1.00 89.62 103 THR A N 1
ATOM 763 C CA . THR A 1 103 ? -4.051 -3.950 -11.245 1.00 89.62 103 THR A CA 1
ATOM 764 C C . THR A 1 103 ? -2.676 -3.440 -11.645 1.00 89.62 103 THR A C 1
ATOM 766 O O . THR A 1 103 ? -2.164 -2.495 -11.037 1.00 89.62 103 THR A O 1
ATOM 769 N N . ASP A 1 104 ? -2.123 -3.993 -12.717 1.00 86.25 104 ASP A N 1
ATOM 770 C CA . ASP A 1 104 ? -0.878 -3.544 -13.332 1.00 86.25 104 ASP A CA 1
ATOM 771 C C . ASP A 1 104 ? -1.170 -2.758 -14.623 1.00 86.25 104 ASP A C 1
ATOM 773 O O . ASP A 1 104 ? -1.524 -3.335 -15.654 1.00 86.25 104 ASP A O 1
ATOM 777 N N . MET A 1 105 ? -1.039 -1.426 -14.569 1.00 79.62 105 MET A N 1
ATOM 778 C CA . MET A 1 105 ? -1.462 -0.543 -15.665 1.00 79.62 105 MET A CA 1
ATOM 779 C C . MET A 1 105 ? -0.630 -0.687 -16.941 1.00 79.62 105 MET A C 1
ATOM 781 O O . MET A 1 105 ? -1.075 -0.235 -17.997 1.00 79.62 105 MET A O 1
ATOM 785 N N . LYS A 1 106 ? 0.588 -1.238 -16.869 1.00 76.81 106 LYS A N 1
ATOM 786 C CA . LYS A 1 106 ? 1.461 -1.379 -18.048 1.00 76.81 106 LYS A CA 1
ATOM 787 C C . LYS A 1 106 ? 1.915 -2.807 -18.318 1.00 76.81 106 LYS A C 1
ATOM 789 O O . LYS A 1 106 ? 2.297 -3.089 -19.448 1.00 76.81 106 LYS A O 1
ATOM 794 N N . GLY A 1 107 ? 1.862 -3.684 -17.326 1.00 65.06 107 GLY A N 1
ATOM 795 C CA . GLY A 1 107 ? 2.078 -5.120 -17.474 1.00 65.06 107 GLY A CA 1
ATOM 796 C C . GLY A 1 107 ? 0.833 -5.871 -17.948 1.00 65.06 107 GLY A C 1
ATOM 797 O O . GLY A 1 107 ? 0.965 -6.967 -18.483 1.00 65.06 107 GLY A O 1
ATOM 798 N N . GLY A 1 108 ? -0.369 -5.292 -17.799 1.00 59.31 108 GLY A N 1
ATOM 799 C CA . GLY A 1 108 ? -1.621 -5.899 -18.270 1.00 59.31 108 GLY A CA 1
ATOM 800 C C . GLY A 1 108 ? -2.052 -7.141 -17.481 1.00 59.31 108 GLY A C 1
ATOM 801 O O . GLY A 1 108 ? -2.822 -7.951 -17.991 1.00 59.31 108 GLY A O 1
ATOM 802 N N . ALA A 1 109 ? -1.553 -7.308 -16.253 1.00 58.38 109 ALA A N 1
ATOM 803 C CA . ALA A 1 109 ? -1.766 -8.494 -15.429 1.00 58.38 109 ALA A CA 1
ATOM 804 C C . ALA A 1 109 ? -2.546 -8.179 -14.142 1.00 58.38 109 ALA A C 1
ATOM 806 O O . ALA A 1 109 ? -2.380 -7.123 -13.527 1.00 58.38 109 ALA A O 1
ATOM 807 N N . VAL A 1 110 ? -3.375 -9.138 -13.724 1.00 62.62 110 VAL A N 1
ATOM 808 C CA . VAL A 1 110 ? -3.934 -9.209 -12.369 1.00 62.62 110 VAL A CA 1
ATOM 809 C C . VAL A 1 110 ? -3.120 -10.240 -11.603 1.00 62.62 110 VAL A C 1
ATOM 811 O O . VAL A 1 110 ? -3.094 -11.412 -11.978 1.00 62.62 110 VAL A O 1
ATOM 814 N N . TYR A 1 111 ? -2.454 -9.815 -10.536 1.00 66.62 111 TYR A N 1
ATOM 815 C CA . TYR A 1 111 ? -1.685 -10.722 -9.685 1.00 66.62 111 TYR A CA 1
ATOM 816 C C . TYR A 1 111 ? -2.565 -11.212 -8.544 1.00 66.62 111 TYR A C 1
ATOM 818 O O . TYR A 1 111 ? -3.265 -10.410 -7.936 1.00 66.62 111 TYR A O 1
ATOM 826 N N . ILE A 1 112 ? -2.516 -12.512 -8.255 1.00 65.25 112 ILE A N 1
ATOM 827 C CA . ILE A 1 112 ? -3.156 -13.122 -7.088 1.00 65.25 112 ILE A CA 1
ATOM 828 C C . ILE A 1 112 ? -2.043 -13.569 -6.147 1.00 65.25 112 ILE A C 1
ATOM 830 O O . ILE A 1 112 ? -1.324 -14.520 -6.451 1.00 65.25 112 ILE A O 1
ATOM 834 N N . LEU A 1 113 ? -1.896 -12.882 -5.018 1.00 68.31 113 LEU A N 1
ATOM 835 C CA . LEU A 1 113 ? -0.848 -13.164 -4.037 1.00 68.31 113 LEU A CA 1
ATOM 836 C C . LEU A 1 113 ? -1.452 -13.817 -2.791 1.00 68.31 113 LEU A C 1
ATOM 838 O O . LEU A 1 113 ? -2.583 -13.513 -2.405 1.00 68.31 113 LEU A O 1
ATOM 842 N N . HIS A 1 114 ? -0.694 -14.724 -2.180 1.00 61.84 114 HIS A N 1
ATOM 843 C CA . HIS A 1 114 ? -1.036 -15.353 -0.907 1.00 61.84 114 HIS A CA 1
ATOM 844 C C . HIS A 1 114 ? -0.384 -14.556 0.234 1.00 61.84 114 HIS A C 1
ATOM 846 O O . HIS A 1 114 ? 0.779 -14.162 0.113 1.00 61.84 114 HIS A O 1
ATOM 852 N N . SER A 1 115 ? -1.150 -14.278 1.293 1.00 50.25 115 SER A N 1
ATOM 853 C CA . SER A 1 115 ? -0.710 -13.549 2.495 1.00 50.25 115 SER A CA 1
ATOM 854 C C . SER A 1 115 ? 0.382 -14.286 3.259 1.00 50.25 115 SER A C 1
ATOM 856 O O . SER A 1 115 ? 0.186 -15.501 3.481 1.00 50.25 115 SER A O 1
#

Radius of gyration: 12.87 Å; Cα contacts (8 Å, |Δi|>4): 314; chains: 1; bounding box: 29×30×32 Å

Foldseek 3Di:
DEADPQQWDWDQPQVQQWIFIAHNVRHTDDIWAGDDDDQRHAHRWAAWYAFPQRWIWIQRQVQQWIFIAHNNRHTDDTQDGVVNVRHRWHYWYADPVRWIWTDRPPSRDTDTGHD

Sequence (115 aa):
VSSDASGRILVSDLSNHCVKVMDSDYNLQLKIGSQGSRAGQLQYPCGVAVDHQGNFIVVDHGNSRVLMFDSSGNFVKTIVTRDQGLVKPADVAVLPNGKIVLTDMKGGAVYILHS

Mean predicted aligned error: 3.75 Å

Solvent-accessible surface area (backbone atoms only — not comparable to full-atom values): 5992 Å² total; per-residue (Å²): 93,32,65,51,98,86,37,40,33,40,37,50,36,35,94,70,10,24,35,41,33,22,42,78,84,66,48,80,73,50,76,29,49,38,76,48,82,56,90,55,34,19,26,45,22,46,14,33,28,55,46,97,87,48,28,37,37,37,26,20,26,68,71,16,32,32,38,34,22,41,75,87,54,47,67,71,48,75,79,48,40,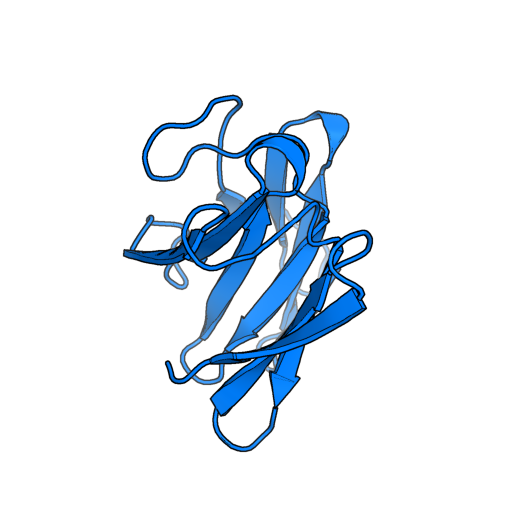42,94,77,62,44,34,44,40,50,42,44,45,59,45,100,85,59,35,36,39,35,41,22,77,73,55,77,45,75,50,80,44,82,121

Nearest PDB structures (foldseek):
  7qrw-assembly1_A  TM=9.528E-01  e=1.595E-10  Homo sapiens
  6xg7-assembly1_A  TM=9.181E-01  e=1.779E-10  Drosophila melanogaster
  8j72-assembly1_A  TM=9.305E-01  e=1.851E-09  Mus musculus
  7qrx-assembly2_B  TM=9.297E-01  e=5.210E-09  Homo sapiens
  6fpt-assembly2_B  TM=9.212E-01  e=5.810E-09  Danio rerio

Secondary structure (DSSP, 8-state):
-EE-TT--EEEEETTTTEEEEE-TT--EEEEE--BSSSTT-BSSEEEEEE-TTSPEEEEETTTTEEEEE-TTS-EEEEEEEGGGT--SEEEEEE-TTS-EEEEETTT--EEEE--

Organism: Branchiostoma floridae (NCBI:txid7739)

pLDDT: mean 92.42, std 9.77, range [50.25, 98.62]